Protein AF-A0ABD0NB74-F1 (afdb_monomer)

Solvent-accessible surface area (backbone atoms only — not comparable to full-atom values): 4653 Å² total; per-residue (Å²): 135,83,79,77,65,84,62,89,78,52,71,72,42,71,30,31,28,48,36,94,91,41,80,90,42,32,26,52,23,33,28,75,37,76,58,82,46,31,38,30,32,28,48,40,63,57,61,81,89,67,52,45,77,45,51,76,84,34,90,56,52,42,61,75,66,48,44,64,73,73,74,45,76,71,47,75,70,86

Radius of gyration: 12.28 Å; Cα contacts (8 Å, |Δi|>4): 153; chains: 1; bounding box: 27×34×25 Å

Organism: Cirrhinus mrigala (NCBI:txid683832)

Mean predicted aligned error: 4.13 Å

Secondary structure (DSSP, 8-state):
--PPPP----TT-EEEEEETTEEEEEEEEEEEEEETTEEEEEETT--GGG-EEEETT-TTEE-TTHHHHHTPPEEPP-

InterPro domains:
  IPR004092 Mbt repeat domain [PF02820] (13-77)
  IPR004092 Mbt repeat domain [PS51079] (1-77)
  IPR004092 Mbt repeat domain [SM00561] (1-77)
  IPR050548 Polycomb group and chromatin remodeling factors [PTHR12247] (4-78)

Sequence (78 aa):
SRIPPSNDFKVGMKLEARDPRNSTSTCIATVMGLMGARLRLRLDGSDSTNDFWRLVDSADIQPIGTCEKNGDMLQPPL

Nearest PDB structures (foldseek):
  4edu-assembly1_A  TM=9.621E-01  e=3.759E-11  Homo sapiens
  4l59-assembly1_A-2  TM=9.565E-01  e=1.442E-07  Homo sapi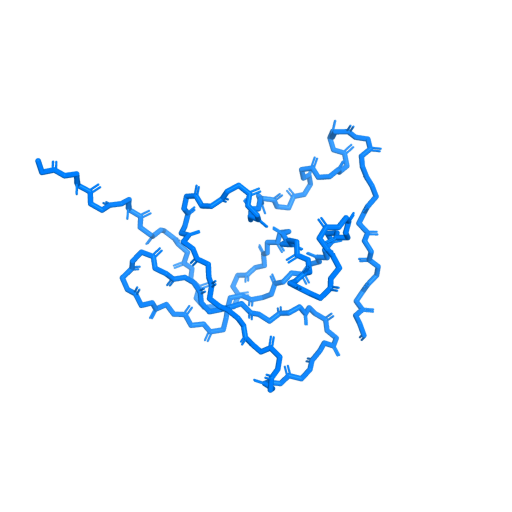ens
  4fl6-assembly1_B  TM=9.251E-01  e=5.540E-08  Homo sapiens
  2rjc-assembly2_B  TM=9.466E-01  e=1.625E-07  Homo sapiens
  3ut1-assembly1_A-2  TM=9.285E-01  e=1.007E-07  Homo sapiens

Foldseek 3Di:
DDDADDDPDDFQDKWWFAQPVHRLAIAIWGFHDDDRQKTFIDGAQDDPVRTDIDGVPDPRIGHPCPCVVVVHDHDYGD

pLDDT: mean 91.44, std 7.25, range [51.38, 97.88]

Structure (mmCIF, N/CA/C/O backbone):
data_AF-A0ABD0NB74-F1
#
_entry.id   AF-A0ABD0NB74-F1
#
loop_
_atom_site.group_PDB
_atom_site.id
_atom_site.type_symbol
_atom_site.label_atom_id
_atom_site.label_alt_id
_atom_site.label_comp_id
_atom_site.label_asym_id
_atom_site.label_entity_id
_atom_site.label_seq_id
_atom_site.pdbx_PDB_ins_code
_atom_site.Cartn_x
_atom_site.Cartn_y
_atom_site.Cartn_z
_atom_site.occupancy
_atom_site.B_iso_or_equiv
_atom_site.auth_seq_id
_atom_site.auth_comp_id
_atom_site.auth_asym_id
_atom_site.auth_atom_id
_atom_site.pdbx_PDB_model_num
ATOM 1 N N . SER A 1 1 ? -13.816 -17.561 16.723 1.00 51.38 1 SER A N 1
ATOM 2 C CA . SER A 1 1 ? -13.610 -17.492 15.264 1.00 51.38 1 SER A CA 1
ATOM 3 C C . SER A 1 1 ? -13.540 -16.024 14.880 1.00 51.38 1 SER A C 1
ATOM 5 O O . SER A 1 1 ? -14.522 -15.327 15.102 1.00 51.38 1 SER A O 1
ATOM 7 N N . ARG A 1 2 ? -12.379 -15.504 14.455 1.00 68.75 2 ARG A N 1
ATOM 8 C CA . ARG A 1 2 ? -12.255 -14.098 14.033 1.00 68.75 2 ARG A CA 1
ATOM 9 C C . ARG A 1 2 ? -12.671 -14.050 12.566 1.00 68.75 2 ARG A C 1
ATOM 11 O O . ARG A 1 2 ? -12.006 -14.662 11.736 1.00 68.75 2 ARG A O 1
ATOM 18 N N . ILE A 1 3 ? -13.802 -13.414 12.275 1.00 73.75 3 ILE A N 1
ATOM 19 C CA . ILE A 1 3 ? -14.259 -13.211 10.898 1.00 73.75 3 ILE A CA 1
ATOM 20 C C . ILE A 1 3 ? -13.154 -12.416 10.179 1.00 73.75 3 ILE A C 1
ATOM 22 O O . ILE A 1 3 ? -12.712 -11.403 10.731 1.00 73.75 3 ILE A O 1
ATOM 26 N N . PRO A 1 4 ? -12.646 -12.878 9.022 1.00 71.06 4 PRO A N 1
ATOM 27 C CA . PRO A 1 4 ? -11.674 -12.111 8.255 1.00 71.06 4 PRO A CA 1
ATOM 28 C C . PRO A 1 4 ? -12.266 -10.741 7.897 1.00 71.06 4 PRO A C 1
ATOM 30 O O . PRO A 1 4 ? -13.450 -10.682 7.558 1.00 71.06 4 PRO A O 1
ATOM 33 N N . PRO A 1 5 ? -11.486 -9.651 7.964 1.00 82.25 5 PRO A N 1
ATOM 34 C CA . PRO A 1 5 ? -11.984 -8.337 7.575 1.00 82.25 5 PRO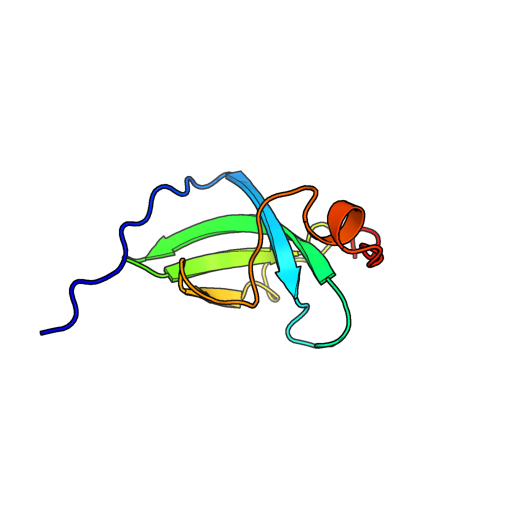 A CA 1
ATOM 35 C C . PRO A 1 5 ? -12.445 -8.352 6.111 1.00 82.25 5 PRO A C 1
ATOM 37 O O . PRO A 1 5 ? -11.837 -9.023 5.268 1.00 82.25 5 PRO A O 1
ATOM 40 N N . SER A 1 6 ? -13.528 -7.627 5.816 1.00 85.25 6 SER A N 1
ATOM 41 C CA . SER A 1 6 ? -13.979 -7.428 4.439 1.00 85.25 6 SER A CA 1
ATOM 42 C C . SER A 1 6 ? -12.909 -6.669 3.659 1.00 85.25 6 SER A C 1
ATOM 44 O O . SER A 1 6 ? -12.289 -5.736 4.167 1.00 85.25 6 SER A O 1
ATOM 46 N N . ASN A 1 7 ? -12.656 -7.108 2.428 1.00 89.69 7 ASN A N 1
ATOM 47 C CA . ASN A 1 7 ? -11.706 -6.463 1.537 1.00 89.69 7 ASN A CA 1
ATOM 48 C C . ASN A 1 7 ? -12.467 -5.756 0.417 1.00 89.69 7 ASN A C 1
ATOM 50 O O . ASN A 1 7 ? -12.866 -6.394 -0.555 1.00 89.69 7 ASN A O 1
ATOM 54 N N . ASP A 1 8 ? -12.633 -4.446 0.563 1.00 91.44 8 ASP A N 1
ATOM 55 C CA . ASP A 1 8 ? -13.317 -3.601 -0.420 1.00 91.44 8 ASP A CA 1
ATOM 56 C C . ASP A 1 8 ? -12.340 -2.927 -1.409 1.00 91.44 8 ASP A C 1
ATOM 58 O O . ASP A 1 8 ? -12.748 -2.130 -2.260 1.00 91.44 8 ASP A O 1
ATOM 62 N N . PHE A 1 9 ? -11.042 -3.251 -1.330 1.00 94.44 9 PHE A N 1
ATOM 63 C CA . PHE A 1 9 ? -10.032 -2.729 -2.248 1.00 94.44 9 PHE A CA 1
ATOM 64 C C . PHE A 1 9 ? -10.142 -3.367 -3.634 1.00 94.44 9 PHE A C 1
ATOM 66 O O . PHE A 1 9 ? -10.561 -4.511 -3.808 1.00 94.44 9 PHE A O 1
ATOM 73 N N . LYS A 1 10 ? -9.686 -2.623 -4.642 1.00 96.12 10 LYS A N 1
ATOM 74 C CA . LYS A 1 10 ? -9.582 -3.074 -6.032 1.00 96.12 10 LYS A CA 1
ATOM 75 C C . LYS A 1 10 ? -8.158 -2.880 -6.532 1.00 96.12 10 LYS A C 1
ATOM 77 O O . LYS A 1 10 ? -7.483 -1.926 -6.151 1.00 96.12 10 LYS A O 1
ATOM 82 N N . VAL A 1 11 ? -7.716 -3.773 -7.415 1.00 96.75 11 VAL A N 1
ATOM 83 C CA . VAL A 1 11 ? -6.445 -3.603 -8.132 1.00 96.75 11 VAL A CA 1
ATOM 84 C C . VAL A 1 11 ? -6.464 -2.267 -8.880 1.00 96.75 11 VAL A C 1
ATOM 86 O O . VAL A 1 11 ? -7.467 -1.913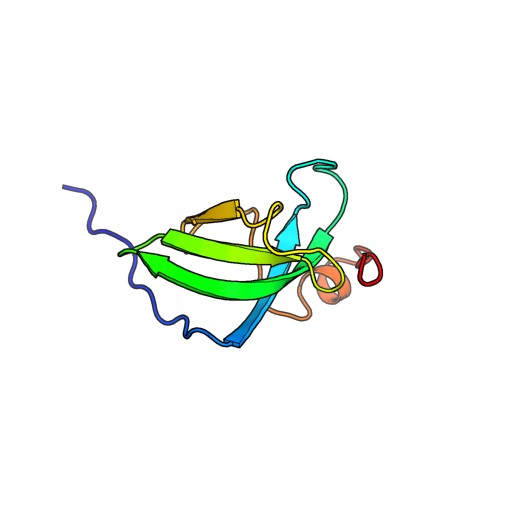 -9.496 1.00 96.75 11 VAL A O 1
ATOM 89 N N . GLY A 1 12 ? -5.367 -1.517 -8.783 1.00 96.62 12 GLY A N 1
ATOM 90 C CA . GLY A 1 12 ? -5.218 -0.167 -9.326 1.00 96.62 12 GLY A CA 1
ATOM 91 C C . GLY A 1 12 ? -5.606 0.962 -8.366 1.00 96.62 12 GLY A C 1
ATOM 92 O O . GLY A 1 12 ? -5.283 2.114 -8.648 1.00 96.62 12 GLY A O 1
ATOM 93 N N . MET A 1 13 ? -6.249 0.673 -7.226 1.00 97.50 13 MET A N 1
ATOM 94 C CA . MET A 1 13 ? -6.472 1.691 -6.192 1.00 97.50 13 MET A CA 1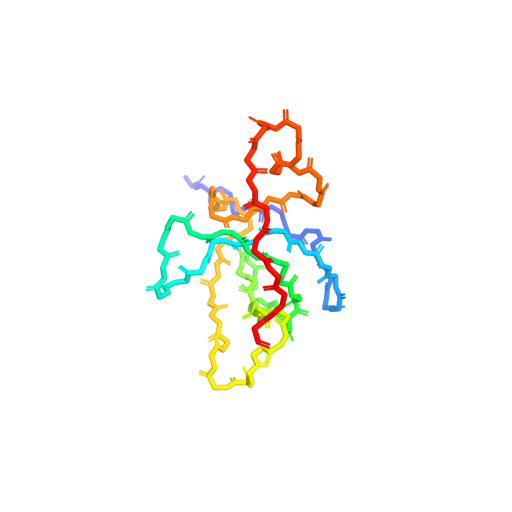
ATOM 95 C C . MET A 1 13 ? -5.152 2.154 -5.576 1.00 97.50 13 MET A C 1
ATOM 97 O O . MET A 1 13 ? -4.197 1.383 -5.482 1.00 97.50 13 MET A O 1
ATOM 101 N N . LYS A 1 14 ? -5.131 3.407 -5.121 1.00 97.19 14 LYS A N 1
ATOM 102 C CA . LYS A 1 14 ? -3.998 4.014 -4.424 1.00 97.19 14 LYS A CA 1
ATOM 103 C C . LYS A 1 14 ? -4.332 4.248 -2.956 1.00 97.19 14 LYS A C 1
ATOM 105 O O . LYS A 1 14 ? -5.478 4.547 -2.622 1.00 97.19 14 LYS A O 1
ATOM 110 N N . LEU A 1 15 ? -3.331 4.102 -2.100 1.00 96.88 15 LEU A N 1
ATOM 111 C CA . LEU A 1 15 ? -3.413 4.318 -0.658 1.00 96.88 15 LEU A CA 1
ATOM 112 C C . LEU A 1 15 ? -2.065 4.811 -0.122 1.00 96.88 15 LEU A C 1
ATOM 114 O O . LEU A 1 15 ? -1.061 4.757 -0.827 1.00 96.88 15 LEU A O 1
ATOM 118 N N . GLU A 1 16 ? -2.037 5.281 1.117 1.00 96.88 16 GLU A N 1
ATOM 119 C CA . GLU A 1 16 ? -0.799 5.610 1.826 1.00 96.88 16 GLU A CA 1
ATOM 120 C C . GLU A 1 16 ? -0.278 4.352 2.528 1.00 96.88 16 GLU A C 1
ATOM 122 O O . GLU A 1 16 ? -1.035 3.692 3.240 1.00 96.88 16 GLU A O 1
ATOM 127 N N . ALA A 1 17 ? 0.990 3.991 2.326 1.00 96.12 17 ALA A N 1
ATOM 128 C CA . ALA A 1 17 ? 1.607 2.828 2.960 1.00 96.12 17 ALA A CA 1
ATOM 129 C C . ALA A 1 17 ? 2.982 3.155 3.547 1.00 96.12 17 ALA A C 1
ATOM 131 O O . ALA A 1 17 ? 3.770 3.879 2.935 1.00 96.12 17 ALA A O 1
ATOM 132 N N . ARG A 1 18 ? 3.298 2.563 4.704 1.00 94.38 18 ARG A N 1
ATOM 133 C CA . ARG A 1 18 ? 4.656 2.607 5.268 1.00 94.38 18 ARG A CA 1
ATOM 134 C C . ARG A 1 18 ? 5.638 1.831 4.392 1.00 94.38 18 ARG A C 1
ATOM 136 O O . ARG A 1 18 ? 5.342 0.698 3.998 1.00 94.38 18 ARG A O 1
ATOM 143 N N . ASP A 1 19 ? 6.819 2.397 4.139 1.00 92.00 19 ASP A N 1
ATOM 144 C CA . ASP A 1 19 ? 7.886 1.705 3.411 1.00 92.00 19 ASP A CA 1
ATOM 145 C C . ASP A 1 19 ? 8.440 0.557 4.282 1.00 92.00 19 ASP A C 1
ATOM 147 O O . ASP A 1 19 ? 8.944 0.800 5.383 1.00 92.00 19 ASP A O 1
ATOM 151 N N . PRO A 1 20 ? 8.389 -0.710 3.827 1.00 89.62 20 PRO A N 1
ATOM 152 C CA . PRO A 1 20 ? 8.950 -1.834 4.578 1.00 89.62 20 PRO A CA 1
ATOM 153 C C . PRO A 1 20 ? 10.470 -1.740 4.803 1.00 89.62 20 PRO A C 1
ATOM 155 O O . PRO A 1 20 ? 10.986 -2.423 5.686 1.00 89.62 20 PRO A O 1
ATOM 158 N N . ARG A 1 21 ? 11.187 -0.920 4.026 1.00 87.75 21 ARG A N 1
ATOM 159 C CA . ARG A 1 21 ? 12.632 -0.664 4.154 1.00 87.75 21 ARG A CA 1
ATOM 160 C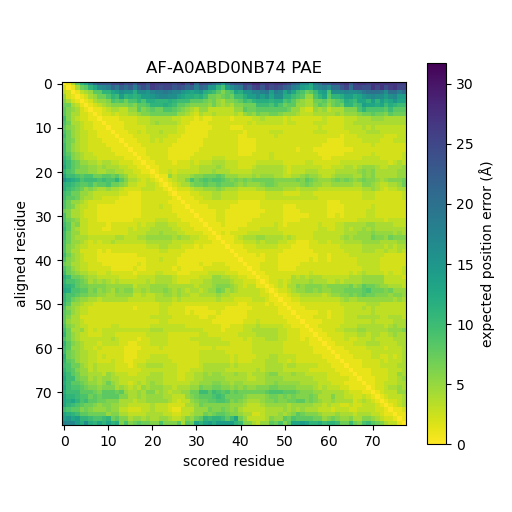 C . ARG A 1 21 ? 12.929 0.538 5.052 1.00 87.75 21 ARG A C 1
ATOM 162 O O . ARG A 1 21 ? 14.042 0.648 5.557 1.00 87.75 21 ARG A O 1
ATOM 169 N N . ASN A 1 22 ? 11.950 1.421 5.260 1.00 87.62 22 ASN A N 1
ATOM 170 C CA . ASN A 1 22 ? 12.055 2.570 6.150 1.00 87.62 22 ASN A CA 1
ATOM 171 C C . ASN A 1 22 ? 10.718 2.825 6.863 1.00 87.62 22 ASN A C 1
ATOM 173 O O . ASN A 1 22 ? 9.863 3.561 6.374 1.00 87.62 22 ASN A O 1
ATOM 177 N N . SER A 1 23 ? 10.550 2.242 8.051 1.00 82.75 23 SER A N 1
ATOM 178 C CA . SER A 1 23 ? 9.276 2.242 8.782 1.00 82.75 23 SER A CA 1
ATOM 179 C C . SER A 1 23 ? 8.791 3.620 9.246 1.00 82.75 23 SER A C 1
ATOM 181 O O . SER A 1 23 ? 7.651 3.732 9.692 1.00 82.75 23 SER A O 1
ATOM 183 N N . THR A 1 24 ? 9.636 4.654 9.189 1.00 86.94 24 THR A N 1
ATOM 184 C CA . THR A 1 24 ? 9.257 6.043 9.502 1.00 86.94 24 THR A CA 1
ATOM 185 C C . THR A 1 24 ? 8.751 6.807 8.280 1.00 86.94 24 THR A C 1
ATOM 187 O O . THR A 1 24 ? 8.264 7.924 8.418 1.00 86.94 24 THR A O 1
ATOM 190 N N . SER A 1 25 ? 8.869 6.221 7.087 1.00 90.81 25 SER A N 1
ATOM 191 C CA . SER A 1 25 ? 8.454 6.827 5.826 1.00 90.81 25 SER A CA 1
ATOM 192 C C . SER A 1 25 ? 7.134 6.245 5.351 1.00 90.81 25 SER A C 1
ATOM 194 O O . SER A 1 25 ? 6.977 5.027 5.265 1.00 90.81 25 SER A O 1
ATOM 196 N N . THR A 1 26 ? 6.208 7.127 4.988 1.00 94.19 26 THR A N 1
ATOM 197 C CA . THR A 1 26 ? 4.951 6.776 4.323 1.00 94.19 26 THR A CA 1
ATOM 198 C C . THR A 1 26 ? 4.983 7.317 2.901 1.00 94.19 26 THR A C 1
ATOM 200 O O . THR A 1 26 ? 5.275 8.495 2.695 1.00 94.19 26 THR A O 1
ATOM 203 N N . CYS A 1 27 ? 4.665 6.469 1.925 1.00 94.94 27 CYS A N 1
ATOM 204 C CA . CYS A 1 27 ? 4.583 6.836 0.512 1.00 94.94 27 CYS A CA 1
ATOM 205 C C . CYS A 1 27 ? 3.209 6.465 -0.051 1.00 94.94 27 CYS A C 1
ATOM 207 O O . CYS A 1 27 ? 2.465 5.673 0.535 1.00 94.94 27 CYS A O 1
ATOM 209 N N . ILE A 1 28 ? 2.891 6.981 -1.237 1.00 96.31 28 ILE A N 1
ATOM 210 C CA . ILE A 1 28 ? 1.765 6.463 -2.013 1.00 96.31 28 ILE A CA 1
ATOM 211 C C . ILE A 1 28 ? 2.117 5.069 -2.533 1.00 96.31 28 ILE A C 1
ATOM 213 O O . ILE A 1 28 ? 3.201 4.844 -3.069 1.00 96.31 28 ILE A O 1
ATOM 217 N N . ALA A 1 29 ? 1.182 4.139 -2.386 1.00 97.19 29 ALA A N 1
ATOM 218 C CA . ALA A 1 29 ? 1.272 2.791 -2.907 1.00 97.19 29 ALA A CA 1
ATOM 219 C C . ALA A 1 29 ? 0.051 2.450 -3.759 1.00 97.19 29 ALA A C 1
ATOM 221 O O . ALA A 1 29 ? -1.075 2.853 -3.462 1.00 97.19 29 ALA A O 1
ATOM 222 N N . THR A 1 30 ? 0.272 1.650 -4.795 1.00 97.75 30 THR A N 1
ATOM 223 C CA . THR A 1 30 ? -0.770 1.112 -5.667 1.00 97.75 30 THR A CA 1
ATOM 224 C C . THR A 1 30 ? -1.050 -0.352 -5.319 1.00 97.75 30 THR A C 1
ATOM 226 O O . THR A 1 30 ? -0.134 -1.153 -5.115 1.00 97.75 30 THR A O 1
ATOM 229 N N . VAL A 1 31 ? -2.330 -0.726 -5.273 1.00 97.88 31 VAL A N 1
ATOM 230 C CA . VAL A 1 31 ? -2.782 -2.112 -5.104 1.00 97.88 31 VAL A CA 1
ATOM 231 C C . VAL A 1 31 ? -2.529 -2.885 -6.397 1.00 97.88 31 VAL A C 1
ATOM 233 O O . VAL A 1 31 ? -3.236 -2.714 -7.387 1.00 97.88 31 VAL A O 1
ATOM 236 N N . MET A 1 32 ? -1.540 -3.772 -6.381 1.00 97.62 32 MET A N 1
ATOM 237 C CA . MET A 1 32 ? -1.160 -4.618 -7.517 1.00 97.62 32 MET A CA 1
ATOM 238 C C . MET A 1 32 ? -1.924 -5.945 -7.556 1.00 97.62 32 MET A C 1
ATOM 240 O O . MET A 1 32 ? -1.987 -6.592 -8.598 1.00 97.62 32 MET A O 1
ATOM 244 N N . GLY A 1 33 ? -2.488 -6.382 -6.429 1.00 96.50 33 GLY A N 1
ATOM 245 C CA . GLY A 1 33 ? -3.183 -7.663 -6.323 1.00 96.50 33 GLY A CA 1
ATOM 246 C C . GLY A 1 33 ? -3.891 -7.846 -4.986 1.00 96.50 33 GLY A C 1
ATOM 247 O O . GLY A 1 33 ? -3.613 -7.138 -4.020 1.00 96.50 33 GLY A O 1
ATOM 248 N N . LEU A 1 34 ? -4.798 -8.818 -4.933 1.00 95.88 34 LEU A N 1
ATOM 249 C CA . LEU A 1 34 ? -5.598 -9.148 -3.754 1.00 95.88 34 LEU A CA 1
ATOM 250 C C . LEU A 1 34 ? -5.511 -10.655 -3.493 1.00 95.88 34 LEU A C 1
ATOM 252 O O . LEU A 1 34 ? -5.542 -11.450 -4.430 1.00 95.88 34 LEU A O 1
ATOM 256 N N . MET A 1 35 ? -5.426 -11.053 -2.226 1.00 93.94 35 MET A N 1
ATOM 257 C CA . MET A 1 35 ? -5.492 -12.455 -1.809 1.00 93.94 35 MET A CA 1
ATOM 258 C C . MET A 1 35 ? -6.246 -12.557 -0.482 1.00 93.94 35 MET A C 1
ATOM 260 O O . MET A 1 35 ? -5.669 -12.401 0.597 1.00 93.94 35 MET A O 1
ATOM 264 N N . GLY A 1 36 ? -7.560 -12.783 -0.562 1.00 91.25 36 GLY A N 1
ATOM 265 C CA . GLY A 1 36 ? -8.449 -12.720 0.601 1.00 91.25 36 GLY A CA 1
ATOM 266 C C . GLY A 1 36 ? -8.372 -11.344 1.270 1.00 91.25 36 GLY A C 1
ATOM 267 O O . GLY A 1 36 ? -8.575 -10.325 0.618 1.00 91.25 36 GLY A O 1
ATOM 268 N N . ALA A 1 37 ? -8.006 -11.313 2.551 1.00 92.81 37 ALA A N 1
ATOM 269 C CA . ALA A 1 37 ? -7.806 -10.089 3.335 1.00 92.81 37 ALA A CA 1
ATOM 270 C C . ALA A 1 37 ? -6.415 -9.438 3.158 1.00 92.81 37 ALA A C 1
ATOM 272 O O . ALA A 1 37 ? -6.044 -8.560 3.937 1.00 92.81 37 ALA A O 1
ATOM 273 N N . ARG A 1 38 ? -5.603 -9.891 2.193 1.00 94.44 38 ARG A N 1
ATOM 274 C CA . ARG A 1 38 ? -4.264 -9.345 1.929 1.00 94.44 38 ARG A CA 1
ATOM 275 C C . ARG A 1 38 ? -4.240 -8.532 0.639 1.00 94.44 38 ARG A C 1
ATOM 277 O O . ARG A 1 38 ? -4.784 -8.956 -0.380 1.00 94.44 38 ARG A O 1
ATOM 284 N N . LEU A 1 39 ? -3.542 -7.407 0.687 1.00 96.75 39 LEU A N 1
ATOM 285 C CA . LEU A 1 39 ? -3.244 -6.517 -0.426 1.00 96.75 39 LEU A CA 1
ATOM 286 C C . LEU A 1 39 ? -1.785 -6.704 -0.828 1.00 96.75 39 LEU A C 1
ATOM 288 O O . LEU A 1 39 ? -0.906 -6.646 0.031 1.00 96.75 39 LEU A O 1
ATOM 292 N N . ARG A 1 40 ? -1.530 -6.911 -2.119 1.00 97.38 40 ARG A N 1
ATOM 293 C CA . ARG A 1 40 ? -0.196 -6.786 -2.708 1.00 97.38 40 ARG A CA 1
ATOM 294 C C . ARG A 1 40 ? -0.027 -5.338 -3.133 1.00 97.38 40 ARG A C 1
ATOM 296 O O . ARG A 1 40 ? -0.777 -4.866 -3.982 1.00 97.38 40 ARG A O 1
ATOM 303 N N . LEU A 1 41 ? 0.933 -4.652 -2.539 1.00 97.62 41 LEU A N 1
ATOM 304 C CA . LEU A 1 41 ? 1.171 -3.228 -2.705 1.00 97.62 41 LEU A CA 1
ATOM 305 C C . LEU A 1 41 ? 2.521 -3.001 -3.372 1.00 97.62 41 LEU A C 1
ATOM 307 O O . LEU A 1 41 ? 3.471 -3.745 -3.128 1.00 97.62 41 LEU A O 1
ATOM 311 N N . ARG A 1 42 ? 2.587 -1.953 -4.186 1.00 97.50 42 ARG A N 1
ATOM 312 C CA . ARG A 1 42 ? 3.818 -1.405 -4.750 1.00 97.50 42 ARG A CA 1
ATOM 313 C C . ARG A 1 42 ? 3.890 0.065 -4.395 1.00 97.50 42 ARG A C 1
ATOM 315 O O . ARG A 1 42 ? 2.907 0.763 -4.623 1.00 97.50 42 ARG A O 1
ATOM 322 N N . LEU A 1 43 ? 5.016 0.525 -3.862 1.00 96.19 43 LEU A N 1
ATOM 323 C CA . LEU A 1 43 ? 5.227 1.958 -3.667 1.00 96.19 43 LEU A CA 1
ATOM 324 C C . LEU A 1 43 ? 5.352 2.625 -5.041 1.00 96.19 43 LEU A C 1
ATOM 326 O O . LEU A 1 43 ? 6.051 2.116 -5.916 1.00 96.19 43 LEU A O 1
ATOM 330 N N . ASP A 1 44 ? 4.660 3.737 -5.255 1.00 94.50 44 ASP A N 1
ATOM 331 C CA . ASP A 1 44 ? 4.744 4.457 -6.523 1.00 94.50 44 ASP A CA 1
ATOM 332 C C . ASP A 1 44 ? 6.202 4.864 -6.784 1.00 94.50 44 ASP A C 1
ATOM 334 O O . ASP A 1 44 ? 6.874 5.368 -5.887 1.00 94.50 44 ASP A O 1
ATOM 338 N N . GLY A 1 45 ? 6.691 4.603 -7.999 1.00 91.88 45 GLY A N 1
ATOM 339 C CA . GLY A 1 45 ? 8.093 4.817 -8.376 1.00 91.88 45 GLY A CA 1
ATOM 340 C C . GLY A 1 45 ? 9.011 3.597 -8.187 1.00 91.88 45 GLY A C 1
ATOM 341 O O . GLY A 1 45 ? 10.022 3.465 -8.872 1.00 91.88 45 GLY A O 1
ATOM 342 N N . SER A 1 46 ? 8.612 2.610 -7.374 1.00 92.88 46 SER A N 1
ATOM 343 C CA . SER A 1 46 ? 9.362 1.354 -7.247 1.00 92.88 46 SER A CA 1
ATOM 344 C C . SER A 1 46 ? 9.061 0.356 -8.374 1.00 92.88 46 SER A C 1
ATOM 346 O O 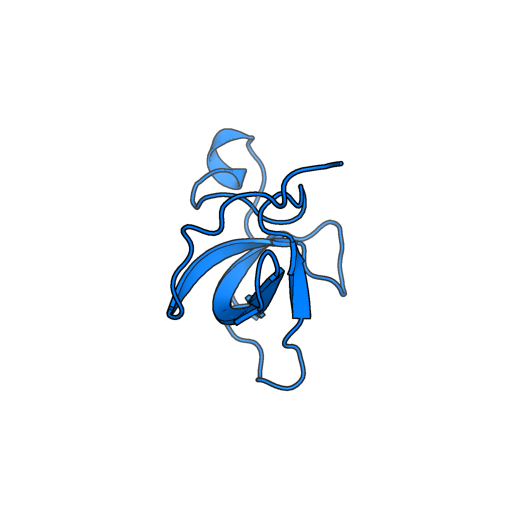. SER A 1 46 ? 8.046 0.434 -9.071 1.00 92.88 46 SER A O 1
ATOM 348 N N . ASP A 1 47 ? 9.917 -0.658 -8.518 1.00 91.44 47 ASP A N 1
ATOM 349 C CA . ASP A 1 47 ? 9.685 -1.783 -9.429 1.00 91.44 47 ASP A CA 1
ATOM 350 C C . ASP A 1 47 ? 8.846 -2.914 -8.793 1.00 91.44 47 ASP A C 1
ATOM 352 O O . ASP A 1 47 ? 8.472 -2.875 -7.618 1.00 91.44 47 ASP A O 1
ATOM 356 N N . SER A 1 48 ? 8.565 -3.955 -9.584 1.00 89.62 48 SER A N 1
ATOM 357 C CA . SER A 1 48 ? 7.795 -5.131 -9.159 1.00 89.62 48 SER A CA 1
ATOM 358 C C . SER A 1 48 ? 8.495 -6.080 -8.197 1.00 89.62 48 SER A C 1
ATOM 360 O O . SER A 1 48 ? 7.835 -6.939 -7.612 1.00 89.62 48 SER A O 1
ATOM 362 N N . THR A 1 49 ? 9.817 -5.978 -8.066 1.00 91.88 49 THR A N 1
ATOM 363 C CA . THR A 1 49 ? 10.590 -6.824 -7.148 1.00 91.88 49 THR A CA 1
ATOM 364 C C . THR A 1 49 ? 10.397 -6.388 -5.698 1.00 91.88 49 THR A C 1
ATOM 366 O O . THR A 1 49 ? 10.558 -7.196 -4.788 1.00 91.88 49 THR A O 1
ATOM 369 N N . ASN A 1 50 ? 9.962 -5.141 -5.499 1.00 90.69 50 ASN A N 1
ATOM 370 C CA . ASN A 1 50 ? 9.689 -4.535 -4.201 1.00 90.69 50 ASN A CA 1
ATOM 371 C C . ASN A 1 50 ? 8.211 -4.632 -3.780 1.00 90.69 50 ASN A C 1
ATOM 373 O O . ASN A 1 50 ? 7.806 -3.984 -2.815 1.00 90.69 50 ASN A O 1
ATOM 377 N N . ASP A 1 51 ? 7.390 -5.423 -4.481 1.00 95.38 51 ASP A N 1
ATOM 378 C CA . ASP A 1 51 ? 6.000 -5.637 -4.079 1.00 95.38 51 ASP A CA 1
ATOM 379 C C . ASP A 1 51 ? 5.933 -6.323 -2.710 1.00 95.38 51 ASP A C 1
ATOM 381 O O . ASP A 1 51 ? 6.595 -7.333 -2.462 1.00 95.38 51 ASP A O 1
ATOM 385 N N . PHE A 1 52 ? 5.061 -5.833 -1.835 1.00 95.62 52 PHE A N 1
ATOM 386 C CA . PHE A 1 52 ? 4.910 -6.362 -0.484 1.00 95.62 52 PHE A CA 1
ATOM 387 C C . PHE A 1 52 ? 3.447 -6.601 -0.131 1.00 95.62 52 PHE A C 1
ATOM 389 O O . PHE A 1 52 ? 2.534 -6.008 -0.700 1.00 95.62 52 PHE A O 1
ATOM 396 N N . TRP A 1 53 ? 3.215 -7.500 0.823 1.00 95.69 53 TRP A N 1
ATOM 397 C CA . TRP A 1 53 ? 1.870 -7.835 1.279 1.00 95.69 53 TRP A CA 1
ATOM 398 C C . TRP A 1 53 ? 1.535 -7.143 2.598 1.00 95.69 53 TRP A C 1
ATOM 400 O O . TRP A 1 53 ? 2.348 -7.126 3.528 1.00 95.69 53 TRP A O 1
ATOM 410 N N . ARG A 1 54 ? 0.311 -6.626 2.705 1.00 96.00 54 ARG A N 1
ATOM 411 C CA . ARG A 1 54 ? -0.277 -6.127 3.957 1.00 96.00 54 ARG A CA 1
ATOM 412 C C . ARG A 1 54 ? -1.705 -6.614 4.123 1.00 96.00 54 ARG A C 1
ATOM 414 O O . ARG A 1 54 ? -2.368 -6.946 3.148 1.00 96.00 54 ARG A O 1
ATOM 421 N N . LEU A 1 55 ? -2.158 -6.707 5.368 1.00 94.56 55 LEU A N 1
ATOM 422 C CA . LEU A 1 55 ? -3.566 -6.961 5.659 1.00 94.56 55 LEU A CA 1
ATOM 423 C C . LEU A 1 55 ? -4.379 -5.686 5.432 1.00 94.56 55 LEU A C 1
ATOM 425 O O . LEU A 1 55 ? -3.862 -4.590 5.639 1.00 94.56 55 LEU A O 1
ATOM 429 N N . VAL A 1 56 ? -5.642 -5.841 5.038 1.00 93.81 56 VAL A N 1
ATOM 430 C CA . VAL A 1 56 ? -6.581 -4.721 4.828 1.00 93.81 56 VAL A CA 1
ATOM 431 C C . VAL A 1 56 ? -6.849 -3.895 6.089 1.00 93.81 56 VAL A C 1
ATOM 433 O O . VAL A 1 56 ? -7.235 -2.740 5.980 1.00 93.81 56 VAL A O 1
ATOM 436 N N . ASP A 1 57 ? -6.640 -4.473 7.273 1.00 92.06 57 ASP A N 1
ATOM 437 C CA . ASP A 1 57 ? -6.798 -3.832 8.583 1.00 92.06 57 ASP A CA 1
ATOM 438 C C . ASP A 1 57 ? -5.452 -3.432 9.214 1.00 92.06 57 ASP A C 1
ATOM 440 O O . ASP A 1 57 ? -5.391 -3.088 10.396 1.00 92.06 57 ASP A O 1
ATOM 444 N N . SER A 1 58 ? -4.356 -3.492 8.448 1.00 93.00 58 SER A N 1
ATOM 445 C CA . SER A 1 58 ? -3.038 -3.104 8.942 1.00 93.00 58 SER A CA 1
ATOM 446 C C . SER A 1 58 ? -2.972 -1.603 9.216 1.00 93.00 58 SER A C 1
ATOM 448 O O . SER A 1 58 ? -3.315 -0.796 8.360 1.00 93.00 58 SER A O 1
ATOM 450 N N . ALA A 1 59 ? -2.404 -1.218 10.359 1.00 91.56 59 ALA A N 1
ATOM 451 C CA . ALA A 1 59 ? -2.095 0.182 10.661 1.00 91.56 59 ALA A CA 1
ATOM 452 C C . ALA A 1 59 ? -0.982 0.772 9.767 1.00 91.56 59 ALA A C 1
ATOM 454 O O . ALA A 1 59 ? -0.713 1.969 9.837 1.00 91.56 59 ALA A O 1
ATOM 455 N N . ASP A 1 60 ? -0.316 -0.063 8.962 1.00 92.88 60 ASP A N 1
ATOM 456 C CA . ASP A 1 60 ? 0.689 0.362 7.980 1.00 92.88 60 ASP A CA 1
ATOM 457 C 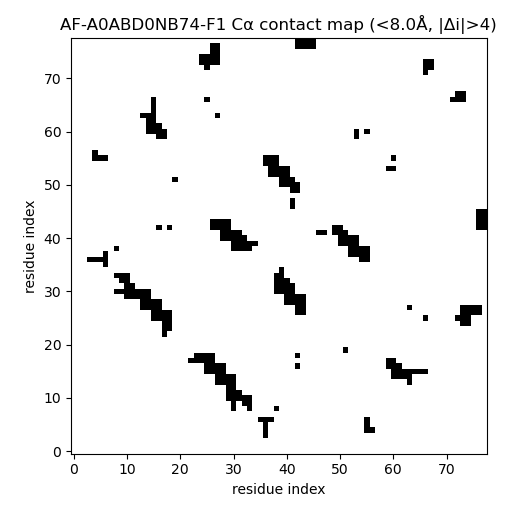C . ASP A 1 60 ? 0.080 0.910 6.687 1.00 92.88 60 ASP A C 1
ATOM 459 O O . ASP A 1 60 ? 0.830 1.412 5.853 1.00 92.88 60 ASP A O 1
ATOM 463 N N . ILE A 1 61 ? -1.233 0.753 6.483 1.00 94.38 61 ILE A N 1
ATOM 464 C CA . ILE A 1 61 ? -1.940 1.250 5.303 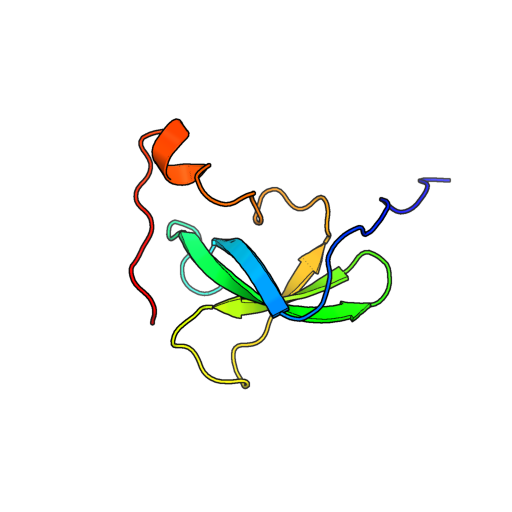1.00 94.38 61 ILE A CA 1
ATOM 465 C C . ILE A 1 61 ? -3.045 2.206 5.735 1.00 94.38 61 ILE A C 1
ATOM 467 O O . ILE A 1 61 ? -3.754 1.950 6.707 1.00 94.38 61 ILE A O 1
ATOM 471 N N . GLN A 1 62 ? -3.190 3.318 5.025 1.00 94.31 62 GLN A N 1
ATOM 472 C CA . GLN A 1 62 ? -4.160 4.355 5.353 1.00 94.31 62 GLN A CA 1
ATOM 473 C C . GLN A 1 62 ? -4.798 4.931 4.082 1.00 94.31 62 GLN A C 1
ATOM 475 O O . GLN A 1 62 ? -4.204 4.878 3.000 1.00 94.31 62 GLN A O 1
ATOM 480 N N . PRO A 1 63 ? -6.027 5.468 4.171 1.00 94.19 63 PRO A N 1
ATOM 481 C CA . PRO A 1 63 ? -6.622 6.216 3.071 1.00 94.19 63 PRO A CA 1
ATOM 482 C C . PRO A 1 63 ? -5.757 7.418 2.680 1.00 94.19 63 PRO A C 1
ATOM 484 O O . PRO A 1 63 ? -5.083 8.004 3.526 1.00 94.19 63 PRO A O 1
ATOM 487 N N . ILE A 1 64 ? -5.828 7.829 1.415 1.00 94.12 64 ILE A N 1
ATOM 488 C CA . ILE A 1 64 ? -5.157 9.050 0.949 1.00 94.12 64 ILE A CA 1
ATOM 489 C C . ILE A 1 64 ? -5.665 10.275 1.728 1.00 94.12 64 ILE A C 1
ATOM 491 O O . ILE A 1 64 ? -6.866 10.422 1.975 1.00 94.12 64 ILE A O 1
ATOM 495 N N . GLY A 1 65 ? -4.732 11.154 2.089 1.00 92.69 65 GLY A N 1
ATOM 496 C CA . GLY A 1 65 ? -4.934 12.348 2.899 1.00 92.69 65 GLY A CA 1
ATOM 497 C C . GLY A 1 65 ? -4.805 12.102 4.404 1.00 92.69 65 GLY A C 1
ATOM 498 O O . GLY A 1 65 ? -5.156 12.992 5.177 1.00 92.69 65 GLY A O 1
ATOM 499 N N . THR A 1 66 ? -4.367 10.921 4.856 1.00 92.81 66 THR A N 1
ATOM 500 C CA . THR A 1 66 ? -4.252 10.647 6.301 1.00 92.81 66 THR A CA 1
ATOM 501 C C . THR A 1 66 ? -3.001 11.290 6.887 1.00 92.81 66 THR A C 1
ATOM 503 O O . THR A 1 66 ? -3.107 11.959 7.915 1.00 92.81 66 THR A O 1
ATOM 506 N N . CYS A 1 67 ? -1.855 11.189 6.208 1.00 90.12 67 CYS A N 1
ATOM 507 C CA . CYS A 1 67 ? -0.643 11.901 6.611 1.00 90.12 67 CYS A CA 1
ATOM 508 C C . CYS A 1 67 ? -0.875 13.416 6.711 1.00 90.12 67 CYS A C 1
ATOM 510 O O . CYS A 1 67 ? -0.591 14.003 7.751 1.00 90.12 67 CYS A O 1
ATOM 512 N N . GLU A 1 68 ? -1.485 14.033 5.692 1.00 90.06 68 GLU A N 1
ATOM 513 C CA . GLU A 1 68 ? -1.786 15.475 5.699 1.00 90.06 68 GLU A CA 1
ATOM 514 C C . GLU A 1 68 ? -2.657 15.877 6.902 1.00 90.06 68 GLU A C 1
ATOM 516 O O . GLU A 1 68 ? -2.359 16.854 7.588 1.00 90.06 68 GLU A O 1
ATOM 521 N N . LYS A 1 69 ? -3.698 15.092 7.213 1.00 91.94 69 LYS A N 1
ATOM 522 C CA . LYS A 1 69 ? -4.583 15.340 8.365 1.00 91.94 69 LYS A CA 1
ATOM 523 C C . LYS A 1 69 ? -3.869 15.246 9.710 1.00 91.94 69 LYS A C 1
ATOM 525 O O . LYS A 1 69 ? -4.245 15.960 10.636 1.00 91.94 69 LYS A O 1
ATOM 530 N N . ASN A 1 70 ? -2.875 14.371 9.820 1.00 89.88 70 ASN A N 1
ATOM 531 C CA . ASN A 1 70 ? -2.109 14.180 11.049 1.00 89.88 70 ASN A CA 1
ATOM 532 C C . ASN A 1 70 ? -0.946 15.178 11.188 1.00 89.88 70 ASN A C 1
ATOM 534 O O . ASN A 1 70 ? -0.318 15.228 12.242 1.00 89.88 70 ASN A O 1
ATOM 538 N N . GLY A 1 71 ? -0.665 15.980 10.152 1.00 87.94 71 GLY A N 1
ATOM 539 C CA . GLY A 1 71 ? 0.526 16.831 10.090 1.00 87.94 71 GLY A CA 1
ATOM 540 C C . GLY A 1 71 ? 1.811 16.063 9.758 1.00 87.94 71 GLY A C 1
ATOM 541 O O . GLY A 1 71 ? 2.903 16.606 9.918 1.00 87.94 71 GLY A O 1
ATOM 542 N N . ASP A 1 72 ? 1.683 14.819 9.293 1.00 87.62 72 ASP A N 1
ATOM 543 C CA . ASP A 1 72 ? 2.791 13.987 8.834 1.00 87.62 72 ASP A CA 1
ATOM 544 C C . ASP A 1 72 ? 3.130 14.288 7.366 1.00 87.62 72 ASP A C 1
ATOM 546 O O . ASP A 1 72 ? 2.294 14.738 6.578 1.00 87.62 72 ASP A O 1
ATOM 550 N N . MET A 1 73 ? 4.369 13.994 6.965 1.00 88.62 73 MET A N 1
ATOM 551 C CA . MET A 1 73 ? 4.824 14.191 5.587 1.00 88.62 73 MET A CA 1
ATOM 552 C C . MET A 1 73 ? 4.771 12.896 4.780 1.00 88.62 73 MET A C 1
ATOM 554 O O . MET A 1 73 ? 5.366 11.886 5.162 1.00 88.62 73 MET A O 1
ATOM 558 N N . LEU A 1 74 ? 4.139 12.964 3.607 1.00 91.25 74 LEU A N 1
ATOM 559 C CA . LEU A 1 74 ? 4.284 11.939 2.579 1.00 91.25 74 LEU A CA 1
ATOM 560 C C . LEU A 1 74 ? 5.625 12.097 1.873 1.00 91.25 74 LEU A C 1
ATOM 562 O O . LEU A 1 74 ? 5.992 13.192 1.444 1.00 91.25 74 LEU A O 1
ATOM 566 N N . GLN A 1 75 ? 6.338 10.988 1.729 1.00 92.56 75 GLN A N 1
ATOM 567 C CA . GLN A 1 75 ? 7.523 10.946 0.891 1.00 92.56 75 GLN A CA 1
ATOM 568 C C . GLN A 1 75 ? 7.118 10.950 -0.591 1.00 92.56 75 GLN A C 1
ATOM 570 O O . GLN A 1 75 ? 6.072 10.390 -0.949 1.00 92.56 75 GLN A O 1
ATOM 575 N N . PRO A 1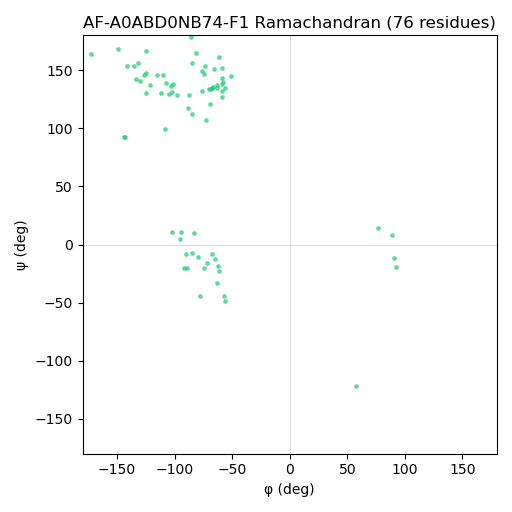 76 ? 7.927 11.577 -1.462 1.00 89.75 76 PRO A N 1
ATOM 576 C CA . PRO A 1 76 ? 7.697 11.523 -2.898 1.00 89.75 76 PRO A CA 1
ATOM 577 C C . PRO A 1 76 ? 7.772 10.074 -3.416 1.00 89.75 76 PRO A C 1
ATOM 579 O O . PRO A 1 76 ? 8.337 9.206 -2.743 1.00 89.75 76 PRO A O 1
ATOM 582 N N . PRO A 1 77 ? 7.220 9.801 -4.614 1.00 85.38 77 PRO A N 1
ATOM 583 C CA . PRO A 1 77 ? 7.434 8.531 -5.303 1.00 85.38 77 PRO A CA 1
ATOM 584 C C . PRO A 1 77 ? 8.927 8.185 -5.412 1.00 85.38 77 PRO A C 1
ATOM 586 O O . PRO A 1 77 ? 9.760 9.085 -5.548 1.00 85.38 77 PRO A O 1
ATOM 589 N N . LEU A 1 78 ? 9.232 6.890 -5.320 1.00 81.06 78 LEU A N 1
ATOM 590 C CA . LEU A 1 78 ? 10.589 6.329 -5.294 1.00 81.06 78 LEU A CA 1
ATOM 591 C C . LEU A 1 78 ? 11.300 6.320 -6.652 1.00 81.06 78 LEU A C 1
ATOM 593 O O . LEU A 1 78 ? 10.618 6.392 -7.696 1.00 81.06 78 LEU A O 1
#